Protein AF-A0A1I7LEY5-F1 (afdb_monomer)

Solvent-accessible surface area (backbone atoms only — not comparable to full-atom values): 3287 Å² total; per-residue (Å²): 132,45,40,29,34,33,28,33,66,88,79,67,44,75,77,34,74,47,76,30,93,44,52,68,54,39,42,28,51,41,26,37,75,74,72,39,94,33,48,81,78,46,55,67,73,56,50,74,34,46,47,53,42,77,56,85,130

Mean predicted aligned error: 3.64 Å

Secondary structure (DSSP, 8-state):
-EEEEEEETTT--EEEEEEESSHHHHHHHHHHHTT-SSGGGS-HHHHHTEEEEEE--

Foldseek 3Di:
DWKKWKAFQVVRDGQDIDDDPDFLRRQQVSCVVVVHNGNVPDDPVRSVRIGIDTDDD

pLDDT: mean 89.75, std 5.28, range [64.12, 94.69]

Radius of gyration: 10.4 Å; Cα contacts (8 Å, |Δi|>4): 101; chains: 1; bounding box: 23×26×26 Å

Structure (mmCIF, N/CA/C/O backbone):
data_AF-A0A1I7LEY5-F1
#
_entry.id   AF-A0A1I7LEY5-F1
#
loop_
_atom_site.group_PDB
_atom_site.id
_atom_site.type_symbol
_atom_site.label_atom_id
_atom_site.label_alt_id
_atom_site.label_comp_id
_atom_site.label_asym_id
_atom_site.label_entity_id
_atom_site.label_seq_id
_atom_site.pdbx_PDB_ins_code
_atom_site.Cartn_x
_atom_site.Cartn_y
_atom_site.Cartn_z
_atom_site.occupancy
_atom_site.B_iso_or_equiv
_atom_site.auth_seq_id
_atom_site.auth_comp_id
_atom_site.auth_asym_id
_atom_site.auth_atom_id
_atom_site.pdbx_PDB_model_num
ATOM 1 N N . MET A 1 1 ? 8.670 -5.153 -15.259 1.00 66.31 1 MET A N 1
ATOM 2 C CA . MET A 1 1 ? 7.401 -5.004 -14.518 1.00 66.31 1 MET A CA 1
ATOM 3 C C . MET A 1 1 ? 7.592 -5.639 -13.159 1.00 66.31 1 MET A C 1
ATOM 5 O O . MET A 1 1 ? 7.758 -6.851 -13.087 1.00 66.31 1 MET A O 1
ATOM 9 N N . THR A 1 2 ? 7.658 -4.813 -12.120 1.00 85.69 2 THR A N 1
ATOM 10 C CA . THR A 1 2 ? 7.920 -5.247 -10.744 1.00 85.69 2 THR A CA 1
ATOM 11 C C . THR A 1 2 ? 6.592 -5.338 -10.007 1.00 85.69 2 THR A C 1
ATOM 13 O O . THR A 1 2 ? 5.699 -4.518 -10.229 1.00 85.69 2 THR A O 1
ATOM 16 N N . ILE A 1 3 ? 6.428 -6.358 -9.170 1.00 91.88 3 ILE A N 1
ATOM 17 C CA . ILE A 1 3 ? 5.275 -6.431 -8.274 1.00 91.88 3 ILE A CA 1
ATOM 18 C C . ILE A 1 3 ? 5.568 -5.510 -7.095 1.00 91.88 3 ILE A C 1
ATOM 20 O O . ILE A 1 3 ? 6.640 -5.582 -6.505 1.00 91.88 3 ILE A O 1
ATOM 24 N N . PHE A 1 4 ? 4.621 -4.653 -6.754 1.00 94.69 4 PHE A N 1
ATOM 25 C CA . PHE A 1 4 ? 4.656 -3.825 -5.563 1.00 94.69 4 PHE A CA 1
ATOM 26 C C . PHE A 1 4 ? 3.557 -4.270 -4.610 1.00 94.69 4 PHE A C 1
ATOM 28 O O . PHE A 1 4 ? 2.449 -4.611 -5.026 1.00 94.69 4 PHE A O 1
ATOM 35 N N . GLN A 1 5 ? 3.868 -4.230 -3.323 1.00 94.19 5 GLN A N 1
ATOM 36 C CA . GLN A 1 5 ? 2.888 -4.323 -2.254 1.00 94.19 5 GLN A CA 1
ATOM 37 C C . GLN A 1 5 ? 2.794 -2.967 -1.564 1.00 94.19 5 GLN A C 1
ATOM 39 O O . GLN A 1 5 ? 3.807 -2.395 -1.167 1.00 94.19 5 GLN A O 1
ATOM 44 N N . VAL A 1 6 ? 1.579 -2.448 -1.424 1.00 93.38 6 VAL A N 1
ATOM 45 C CA . VAL A 1 6 ? 1.303 -1.299 -0.566 1.00 93.38 6 VAL A CA 1
ATOM 46 C C . VAL A 1 6 ? 0.831 -1.832 0.768 1.00 93.38 6 VAL A C 1
ATOM 48 O O . VAL A 1 6 ? -0.141 -2.587 0.850 1.00 93.38 6 VAL A O 1
ATOM 51 N N . ARG A 1 7 ? 1.531 -1.430 1.819 1.00 93.94 7 ARG A N 1
ATOM 52 C CA . ARG A 1 7 ? 1.262 -1.844 3.190 1.00 93.94 7 ARG A CA 1
ATOM 53 C C . ARG A 1 7 ? 0.984 -0.649 4.076 1.00 93.94 7 ARG A C 1
ATOM 55 O O . ARG A 1 7 ? 1.482 0.449 3.836 1.00 93.94 7 ARG A O 1
ATOM 62 N N . GLN A 1 8 ? 0.246 -0.917 5.138 1.00 92.50 8 GLN A N 1
ATOM 63 C CA . GLN A 1 8 ? 0.121 -0.030 6.275 1.00 92.50 8 GLN A CA 1
ATOM 64 C C . GLN A 1 8 ? 1.225 -0.351 7.289 1.00 92.50 8 GLN A C 1
ATOM 66 O O . GLN A 1 8 ? 1.372 -1.498 7.713 1.00 92.50 8 GLN A O 1
ATOM 71 N N . ASN A 1 9 ? 2.016 0.638 7.691 1.00 90.12 9 ASN A N 1
ATOM 72 C CA . ASN A 1 9 ? 3.156 0.453 8.585 1.00 90.12 9 ASN A CA 1
ATOM 73 C C . ASN A 1 9 ? 2.710 0.134 10.015 1.00 90.12 9 ASN A C 1
ATOM 75 O O . ASN A 1 9 ? 3.247 -0.794 10.625 1.00 90.12 9 ASN A O 1
ATOM 79 N N . SER A 1 10 ? 1.680 0.825 10.508 1.00 89.44 10 SER A N 1
ATOM 80 C CA . SER A 1 10 ? 1.145 0.641 11.861 1.00 89.44 10 SER A CA 1
ATOM 81 C C . SER A 1 10 ? 0.583 -0.760 12.111 1.00 89.44 10 SER A C 1
ATOM 83 O O . SER A 1 10 ? 0.836 -1.354 13.156 1.00 89.44 10 SER A O 1
ATOM 85 N N . THR A 1 11 ? -0.168 -1.317 11.158 1.00 88.81 11 THR A N 1
ATOM 86 C CA . THR A 1 11 ? -0.843 -2.621 11.318 1.00 88.81 11 THR A CA 1
ATOM 87 C C . THR A 1 11 ? -0.125 -3.763 10.605 1.00 88.81 11 THR A C 1
ATOM 89 O O . THR A 1 11 ? -0.458 -4.927 10.814 1.00 88.81 11 THR A O 1
ATOM 92 N N . ARG A 1 12 ? 0.857 -3.445 9.750 1.00 87.31 12 ARG A N 1
ATOM 93 C CA . ARG A 1 12 ? 1.477 -4.367 8.783 1.00 87.31 12 ARG A CA 1
ATOM 94 C C . ARG A 1 12 ? 0.478 -5.021 7.823 1.00 87.31 12 ARG A C 1
ATOM 96 O O . ARG A 1 12 ? 0.818 -6.018 7.190 1.00 87.31 12 ARG A O 1
ATOM 103 N N . ALA A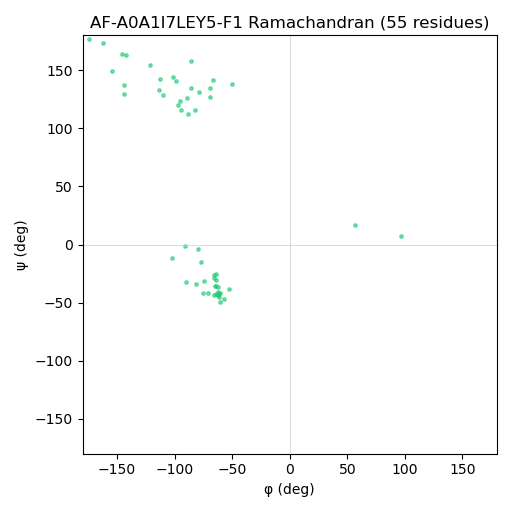 1 13 ? -0.731 -4.474 7.698 1.00 90.88 13 ALA A N 1
ATOM 104 C CA . ALA A 1 13 ? -1.716 -4.962 6.748 1.00 90.88 13 ALA A CA 1
ATOM 105 C C . ALA A 1 13 ? -1.269 -4.646 5.318 1.00 90.88 13 ALA A C 1
ATOM 107 O O . ALA A 1 13 ? -0.844 -3.527 5.025 1.00 90.88 13 ALA A O 1
ATOM 108 N N . VAL A 1 14 ? -1.390 -5.623 4.422 1.00 91.94 14 VAL A N 1
ATOM 109 C CA . VAL A 1 14 ? -1.224 -5.400 2.984 1.00 91.94 14 VAL A CA 1
ATOM 110 C C . VAL A 1 14 ? -2.542 -4.849 2.455 1.00 91.94 14 VAL A C 1
ATOM 112 O O . VAL A 1 14 ? -3.570 -5.518 2.527 1.00 91.94 14 VAL A O 1
ATOM 115 N N . LEU A 1 15 ? -2.514 -3.613 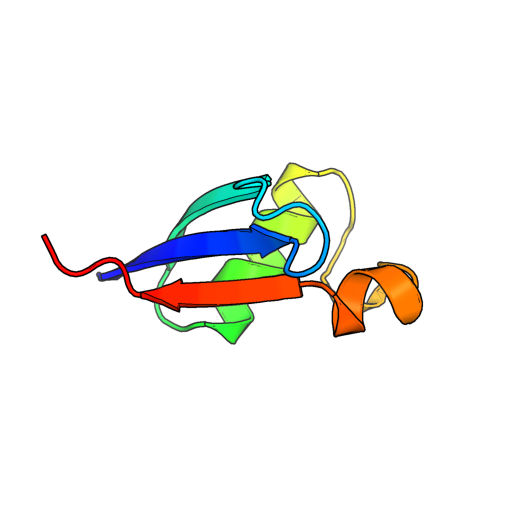1.968 1.00 90.62 15 LEU A N 1
ATOM 116 C CA . LEU A 1 15 ? -3.693 -2.903 1.471 1.00 90.62 15 LEU A CA 1
ATOM 117 C C . LEU A 1 15 ? -3.905 -3.145 -0.021 1.00 90.62 15 LEU A C 1
ATOM 119 O O . LEU A 1 15 ? -5.036 -3.182 -0.495 1.00 90.62 15 LEU A O 1
ATOM 123 N N . TRP A 1 16 ? -2.813 -3.315 -0.762 1.00 93.62 16 TRP A N 1
ATOM 124 C CA . TRP A 1 16 ? -2.857 -3.566 -2.193 1.00 93.62 16 TRP A CA 1
ATOM 125 C C . TRP A 1 16 ? -1.610 -4.327 -2.638 1.00 93.62 16 TRP A C 1
ATOM 127 O O . TRP A 1 16 ? -0.533 -4.181 -2.062 1.00 93.62 16 TRP A O 1
ATOM 137 N N . THR A 1 17 ? -1.734 -5.158 -3.668 1.00 93.88 17 THR A N 1
ATOM 138 C CA . THR A 1 17 ? -0.593 -5.813 -4.316 1.00 93.88 17 THR A CA 1
ATOM 139 C C . THR A 1 17 ? -0.861 -5.903 -5.805 1.00 93.88 17 THR A C 1
ATOM 141 O O . THR A 1 17 ? -1.919 -6.372 -6.221 1.00 93.88 17 THR A O 1
ATOM 144 N N . GLY A 1 18 ? 0.096 -5.468 -6.614 1.00 91.94 18 GLY A N 1
ATOM 145 C CA . GLY A 1 18 ? -0.055 -5.462 -8.060 1.00 91.94 18 GLY A CA 1
ATOM 146 C C . GLY A 1 18 ? 1.217 -5.043 -8.773 1.00 91.94 18 GLY A C 1
ATOM 147 O O . GLY A 1 18 ? 2.231 -4.734 -8.153 1.00 91.94 18 GLY A O 1
ATOM 148 N N . GLN A 1 19 ? 1.185 -5.069 -10.099 1.00 92.00 19 GLN A N 1
ATOM 149 C CA . GLN A 1 19 ? 2.319 -4.636 -10.906 1.00 92.00 19 GLN A CA 1
ATOM 150 C C . GLN A 1 19 ? 2.274 -3.125 -11.119 1.00 92.00 19 GLN A C 1
ATOM 152 O O . GLN A 1 19 ? 1.228 -2.574 -11.456 1.00 92.00 19 GLN A O 1
ATOM 157 N N . ALA A 1 20 ? 3.422 -2.475 -10.952 1.00 91.31 20 ALA A N 1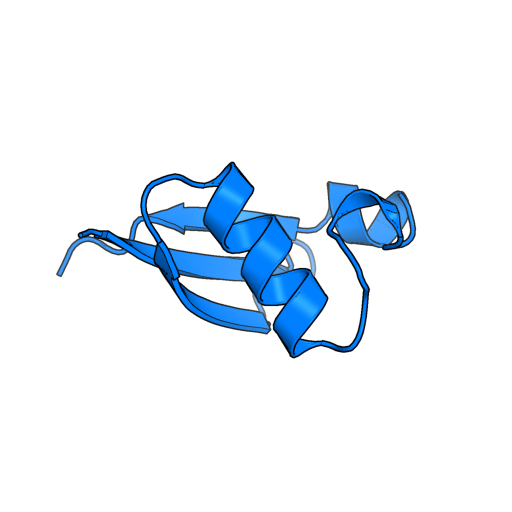
ATOM 158 C CA . ALA A 1 20 ? 3.607 -1.066 -11.270 1.00 91.31 20 ALA A CA 1
ATOM 159 C C . ALA A 1 20 ? 5.029 -0.822 -11.792 1.00 91.31 20 ALA A C 1
ATOM 161 O O . ALA A 1 20 ? 5.920 -1.665 -11.647 1.00 91.31 20 ALA A O 1
ATOM 162 N N . ASP A 1 21 ? 5.235 0.333 -12.416 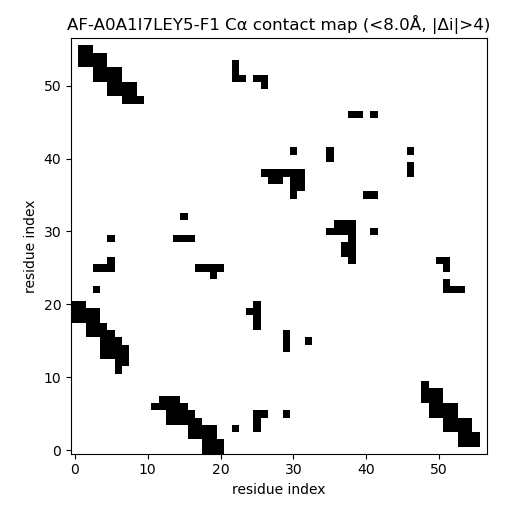1.00 89.69 21 ASP A N 1
ATOM 163 C CA . ASP A 1 21 ? 6.549 0.754 -12.905 1.00 89.69 21 ASP A CA 1
ATOM 164 C C . ASP A 1 21 ? 7.413 1.355 -11.789 1.00 89.69 21 ASP A C 1
ATOM 166 O O . ASP A 1 21 ? 8.628 1.164 -11.769 1.00 89.69 21 ASP A O 1
ATOM 170 N N . THR A 1 22 ? 6.788 2.047 -10.831 1.00 91.38 22 THR A N 1
ATOM 171 C CA . THR A 1 22 ? 7.453 2.726 -9.710 1.00 91.38 22 THR A CA 1
ATOM 172 C C . THR A 1 22 ? 6.640 2.610 -8.420 1.00 91.38 22 THR A C 1
ATOM 174 O O . THR A 1 22 ? 5.442 2.324 -8.447 1.00 91.38 22 THR A O 1
ATOM 177 N N . ALA A 1 23 ? 7.293 2.867 -7.281 1.00 90.62 23 ALA A N 1
ATOM 178 C CA . ALA A 1 23 ? 6.650 2.878 -5.968 1.00 90.62 23 ALA A CA 1
ATOM 179 C C . ALA A 1 23 ? 5.548 3.951 -5.863 1.00 90.62 23 ALA A C 1
ATOM 181 O O . ALA A 1 23 ? 4.457 3.647 -5.392 1.00 90.62 23 ALA A O 1
ATOM 182 N N . ASP A 1 24 ? 5.788 5.164 -6.374 1.00 91.94 24 ASP A N 1
ATOM 183 C CA . ASP A 1 24 ? 4.764 6.217 -6.466 1.00 91.94 24 ASP A CA 1
ATOM 184 C C . ASP A 1 24 ? 3.550 5.755 -7.270 1.00 91.94 24 ASP A C 1
ATOM 186 O O . ASP A 1 24 ? 2.414 5.872 -6.813 1.00 91.94 24 ASP A O 1
ATOM 190 N N . ARG A 1 25 ? 3.778 5.137 -8.437 1.00 92.25 25 ARG A N 1
ATOM 191 C CA . ARG A 1 25 ? 2.674 4.639 -9.258 1.00 92.25 25 ARG A CA 1
ATOM 192 C C . ARG A 1 25 ? 1.898 3.530 -8.550 1.00 92.25 25 ARG A C 1
ATOM 194 O O . ARG A 1 25 ? 0.680 3.468 -8.682 1.00 92.25 25 ARG A O 1
ATOM 201 N N . ALA A 1 26 ? 2.575 2.677 -7.782 1.00 93.25 26 ALA A N 1
ATOM 202 C CA . ALA A 1 26 ? 1.919 1.666 -6.959 1.00 93.25 26 ALA A CA 1
ATOM 203 C C . ALA A 1 26 ? 1.016 2.293 -5.883 1.00 93.25 26 ALA A C 1
ATOM 205 O O . ALA A 1 26 ? -0.094 1.807 -5.676 1.00 93.25 26 ALA A O 1
ATOM 206 N N . LEU A 1 27 ? 1.451 3.381 -5.235 1.00 92.38 27 LEU A N 1
ATOM 207 C CA . LEU A 1 27 ? 0.639 4.115 -4.257 1.00 92.38 27 LEU A CA 1
ATOM 208 C C . LEU A 1 27 ? -0.583 4.769 -4.904 1.00 92.38 27 LEU A C 1
ATOM 210 O O . LEU A 1 27 ? -1.685 4.660 -4.370 1.00 92.38 27 LEU A O 1
ATOM 214 N N . GLU A 1 28 ? -0.414 5.399 -6.068 1.00 93.19 28 GLU A N 1
ATOM 215 C CA . GLU A 1 28 ? -1.534 5.974 -6.814 1.00 93.19 28 GLU A CA 1
ATOM 216 C C . GLU A 1 28 ? -2.552 4.912 -7.215 1.00 93.19 28 GLU A C 1
ATOM 218 O O . GLU A 1 28 ? -3.740 5.069 -6.952 1.00 93.19 28 GLU A O 1
ATOM 223 N N . VAL A 1 29 ? -2.098 3.810 -7.814 1.00 92.88 29 V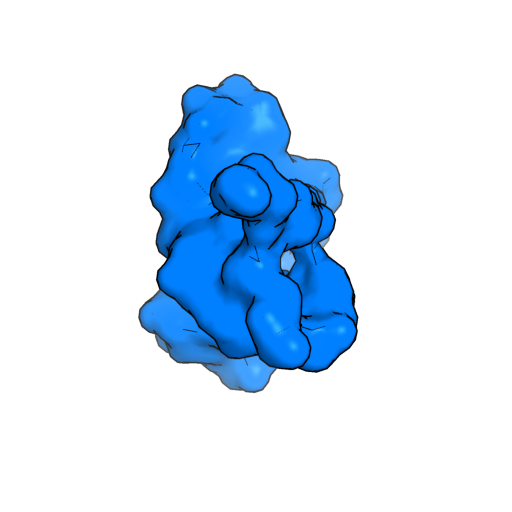AL A N 1
ATOM 224 C CA . VAL A 1 29 ? -2.989 2.730 -8.251 1.00 92.88 29 VAL A CA 1
ATOM 225 C C . VAL A 1 29 ? -3.670 2.068 -7.053 1.00 92.88 29 VAL A C 1
ATOM 227 O O . VAL A 1 29 ? -4.845 1.718 -7.144 1.00 92.88 29 VAL A O 1
ATOM 230 N N . ALA A 1 30 ? -2.982 1.939 -5.917 1.00 92.38 30 ALA A N 1
ATOM 231 C CA . ALA A 1 30 ? -3.590 1.458 -4.681 1.0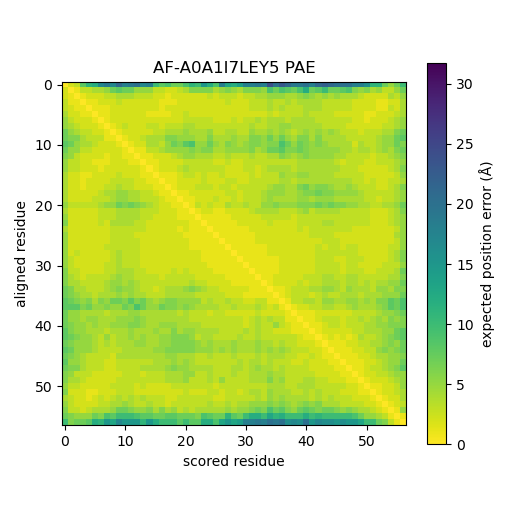0 92.38 30 ALA A CA 1
ATOM 232 C C . ALA A 1 30 ? -4.676 2.412 -4.161 1.00 92.38 30 ALA A C 1
ATOM 234 O O . ALA A 1 30 ? -5.752 1.955 -3.777 1.00 92.38 30 ALA A O 1
ATOM 235 N N . ALA A 1 31 ? -4.436 3.726 -4.195 1.00 92.25 31 ALA A N 1
ATOM 236 C CA . AL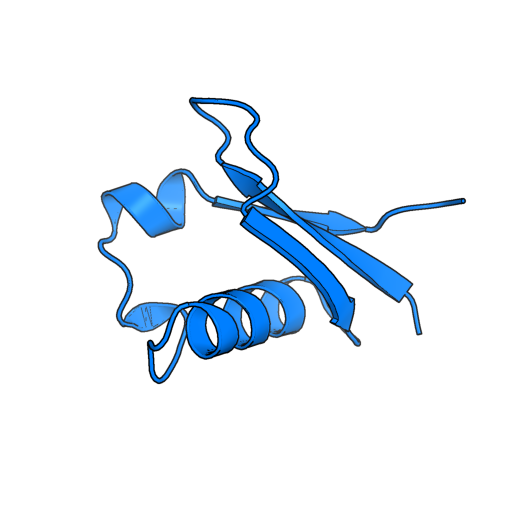A A 1 31 ? -5.443 4.726 -3.844 1.00 9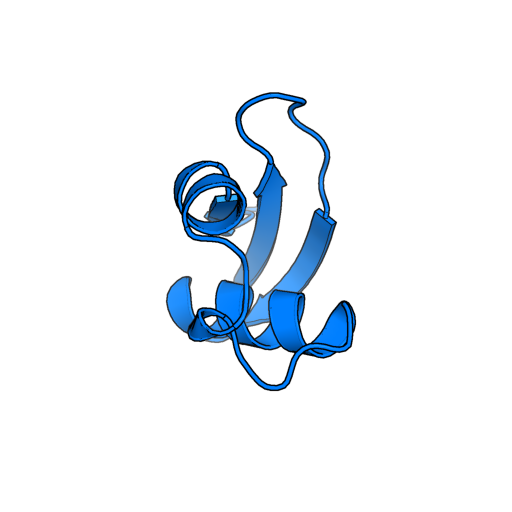2.25 31 ALA A CA 1
ATOM 237 C C . ALA A 1 31 ? -6.649 4.660 -4.797 1.00 92.25 31 ALA A C 1
ATOM 239 O O . ALA A 1 31 ? -7.794 4.634 -4.344 1.00 92.25 31 ALA A O 1
ATOM 240 N N . GLN A 1 32 ? -6.393 4.519 -6.101 1.00 92.19 32 GLN A N 1
ATOM 241 C CA . GLN A 1 32 ? -7.425 4.325 -7.122 1.00 92.19 32 GLN A CA 1
ATOM 242 C C . GLN A 1 32 ? -8.245 3.053 -6.904 1.00 92.19 32 GLN A C 1
ATOM 244 O O . GLN A 1 32 ? -9.472 3.082 -6.995 1.00 92.19 32 GLN A O 1
ATOM 249 N N . ALA A 1 33 ? -7.598 1.947 -6.539 1.00 89.56 33 ALA A N 1
ATOM 250 C CA . ALA A 1 33 ? -8.269 0.693 -6.212 1.00 89.56 33 ALA A CA 1
ATOM 251 C C . ALA A 1 33 ? -9.133 0.791 -4.942 1.00 89.56 33 ALA A C 1
ATOM 253 O O . ALA A 1 33 ? -10.145 0.101 -4.838 1.00 89.56 33 ALA A O 1
ATOM 254 N N . ALA A 1 34 ? -8.763 1.661 -3.999 1.00 87.56 34 ALA A N 1
ATOM 255 C CA . ALA A 1 34 ? 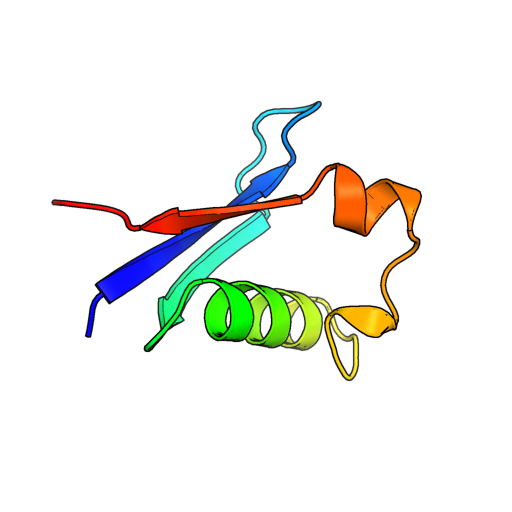-9.551 1.961 -2.805 1.00 87.56 34 ALA A CA 1
ATOM 256 C C . ALA A 1 34 ? -10.716 2.944 -3.062 1.00 87.56 34 ALA A C 1
ATOM 258 O O . ALA A 1 34 ? -11.509 3.190 -2.155 1.00 87.56 34 ALA A O 1
ATOM 259 N N . GLY A 1 35 ? -10.847 3.474 -4.284 1.00 89.62 35 GLY A N 1
ATOM 260 C CA . GLY A 1 35 ? -11.926 4.381 -4.688 1.00 89.62 35 GLY A CA 1
ATOM 261 C C . GLY A 1 35 ? -11.582 5.870 -4.625 1.00 89.62 35 GLY A C 1
ATOM 262 O O . GLY A 1 35 ? -12.471 6.695 -4.827 1.00 89.62 35 GLY A O 1
ATOM 263 N N . TYR A 1 36 ? -10.321 6.222 -4.370 1.00 90.56 36 TYR A N 1
ATOM 264 C CA . TYR A 1 36 ? -9.832 7.599 -4.468 1.00 90.56 36 TYR A CA 1
ATOM 265 C C . TYR A 1 36 ? -9.415 7.920 -5.908 1.00 90.56 36 TYR A C 1
ATOM 267 O O . TYR A 1 36 ? -9.114 7.034 -6.697 1.00 90.56 36 TYR A O 1
ATOM 275 N N . HIS A 1 37 ? -9.370 9.185 -6.294 1.00 89.00 37 HIS A N 1
ATOM 276 C CA . HIS A 1 37 ? -8.859 9.597 -7.599 1.00 89.00 37 HIS A CA 1
ATOM 277 C C . HIS A 1 37 ? -7.326 9.514 -7.660 1.00 89.00 37 HIS A C 1
ATOM 279 O O . HIS A 1 37 ? -6.765 9.217 -8.717 1.00 89.00 37 HIS A O 1
ATOM 285 N N . GLY A 1 38 ? -6.648 9.732 -6.530 1.00 88.75 38 GLY A N 1
ATOM 286 C CA . GLY A 1 38 ? -5.191 9.671 -6.436 1.00 88.75 38 GLY A CA 1
ATOM 287 C C . GLY A 1 38 ? -4.683 9.537 -5.005 1.00 88.75 38 GLY A C 1
ATOM 288 O O . GLY A 1 38 ? -5.445 9.618 -4.041 1.00 88.75 38 GLY A O 1
ATOM 289 N N . PHE A 1 39 ? -3.369 9.333 -4.865 1.00 88.12 39 PHE A N 1
ATOM 290 C CA . PHE A 1 39 ? -2.758 9.156 -3.547 1.00 88.12 39 PHE A CA 1
ATOM 291 C C . PHE A 1 39 ? -2.892 10.408 -2.675 1.00 88.12 39 PHE A C 1
ATOM 293 O O . PHE A 1 39 ? -3.010 10.284 -1.466 1.00 88.12 39 PHE A O 1
ATOM 300 N N . GLU A 1 40 ? -2.926 11.604 -3.264 1.00 89.50 40 GLU A N 1
ATOM 301 C CA . GLU A 1 40 ? -3.045 12.883 -2.550 1.00 89.50 40 GLU A CA 1
ATOM 302 C C . GLU A 1 40 ? -4.363 13.082 -1.787 1.00 89.50 40 GLU A C 1
ATOM 304 O O . GLU A 1 40 ? -4.375 13.817 -0.802 1.00 89.50 40 GLU A O 1
ATOM 309 N N . GLU A 1 41 ? -5.446 12.414 -2.198 1.00 91.00 41 GLU A N 1
ATOM 310 C CA . GLU A 1 41 ? -6.757 12.527 -1.544 1.00 91.00 41 GLU A CA 1
ATOM 311 C C . GLU A 1 41 ? -6.843 11.743 -0.233 1.00 91.00 41 GLU A C 1
ATOM 313 O O . GLU A 1 41 ? -7.752 11.955 0.574 1.00 91.00 41 GLU A O 1
ATOM 318 N N . LEU A 1 42 ? -5.897 10.832 -0.001 1.00 87.69 42 LEU A N 1
ATOM 319 C CA . LEU A 1 42 ? -5.812 10.124 1.264 1.00 87.69 42 LEU A CA 1
ATOM 320 C C . LEU A 1 42 ? -5.449 11.108 2.391 1.00 87.69 42 LEU A C 1
ATOM 322 O O . LEU A 1 42 ? -4.588 11.980 2.216 1.00 87.69 42 LEU A O 1
ATOM 326 N N . PRO A 1 43 ? -6.035 10.936 3.591 1.00 89.19 43 PRO A N 1
ATOM 327 C CA . PRO A 1 43 ? -5.640 11.700 4.767 1.00 89.19 43 PRO A CA 1
ATOM 328 C C . PRO A 1 43 ? -4.123 11.649 4.962 1.00 89.19 43 PRO A C 1
ATOM 330 O O . PRO A 1 43 ? -3.520 10.587 4.818 1.00 89.19 43 PRO A O 1
ATOM 333 N N . GLU A 1 44 ? -3.495 12.771 5.318 1.00 89.06 44 GLU A N 1
ATOM 334 C CA . GLU A 1 44 ? -2.040 12.831 5.535 1.00 89.06 44 GLU A CA 1
ATOM 335 C C . GLU A 1 44 ? -1.552 11.757 6.516 1.00 89.06 44 GLU A C 1
ATOM 337 O O . GLU A 1 44 ? -0.534 11.116 6.275 1.00 89.06 44 GLU A O 1
ATOM 342 N N . THR A 1 45 ? -2.331 11.485 7.563 1.00 87.25 45 THR A N 1
ATOM 343 C CA . THR A 1 45 ? -2.052 10.424 8.535 1.00 87.25 45 THR A CA 1
ATOM 344 C C . THR A 1 45 ? -2.047 9.027 7.916 1.00 87.25 45 THR A C 1
ATOM 346 O O . THR A 1 45 ? -1.222 8.205 8.299 1.00 87.25 45 THR A O 1
ATOM 349 N N . ALA A 1 46 ? -2.922 8.754 6.945 1.00 86.38 46 ALA A N 1
ATOM 350 C CA . ALA A 1 46 ? -2.944 7.488 6.218 1.00 86.38 46 ALA A CA 1
ATOM 351 C C . ALA A 1 46 ? -1.794 7.409 5.206 1.00 86.38 46 ALA A C 1
ATOM 353 O O . ALA A 1 46 ? -1.122 6.386 5.131 1.00 86.38 46 ALA A O 1
ATOM 354 N N . ARG A 1 47 ? -1.516 8.502 4.481 1.00 88.81 47 ARG A N 1
ATOM 355 C CA . ARG A 1 47 ? -0.404 8.579 3.518 1.00 88.81 47 ARG A CA 1
ATOM 356 C C . ARG A 1 47 ? 0.949 8.369 4.188 1.00 88.81 47 ARG A C 1
ATOM 358 O O . ARG A 1 47 ? 1.758 7.602 3.682 1.00 88.81 47 ARG A O 1
ATOM 365 N N . ALA A 1 48 ? 1.174 9.012 5.333 1.00 89.88 48 ALA A N 1
ATOM 366 C CA . ALA A 1 48 ? 2.403 8.869 6.113 1.00 89.88 48 ALA A CA 1
ATOM 367 C C . ALA A 1 48 ? 2.583 7.453 6.688 1.00 89.88 48 ALA A C 1
ATOM 369 O O . ALA A 1 48 ? 3.706 7.010 6.919 1.00 89.88 48 ALA A O 1
ATOM 370 N N . ASP A 1 49 ? 1.479 6.737 6.908 1.00 91.38 49 ASP A N 1
ATOM 371 C CA . ASP A 1 49 ? 1.466 5.362 7.410 1.00 91.38 49 ASP A CA 1
ATOM 372 C C . ASP A 1 49 ? 1.489 4.310 6.284 1.00 91.38 49 ASP A C 1
ATOM 374 O O . ASP A 1 49 ? 1.520 3.112 6.556 1.00 91.38 49 ASP A O 1
ATOM 378 N N . MET A 1 50 ? 1.493 4.726 5.016 1.00 90.88 50 MET A N 1
ATOM 379 C CA . MET A 1 50 ? 1.537 3.838 3.856 1.00 90.88 50 MET A CA 1
ATOM 380 C C . MET A 1 50 ? 2.940 3.766 3.256 1.00 90.88 50 MET A C 1
ATOM 382 O O . MET A 1 50 ? 3.685 4.742 3.202 1.00 90.88 50 MET A O 1
ATOM 386 N N . THR A 1 51 ? 3.321 2.591 2.764 1.00 92.31 51 THR A N 1
ATOM 387 C CA . THR A 1 51 ? 4.579 2.408 2.030 1.00 92.31 51 THR A CA 1
ATOM 388 C C . THR A 1 51 ? 4.388 1.391 0.917 1.00 92.31 51 THR A C 1
ATOM 390 O O . THR A 1 51 ? 3.737 0.365 1.115 1.00 92.31 51 THR A O 1
ATOM 393 N N . ALA A 1 52 ? 4.949 1.684 -0.256 1.00 93.00 52 ALA A N 1
ATOM 394 C CA . ALA A 1 52 ? 5.027 0.750 -1.369 1.00 93.00 52 ALA A CA 1
ATOM 395 C C . ALA A 1 52 ? 6.400 0.075 -1.379 1.00 93.00 52 ALA A C 1
ATOM 397 O O . ALA A 1 52 ? 7.426 0.739 -1.514 1.00 93.00 52 ALA A O 1
ATOM 398 N N . GLU A 1 53 ? 6.417 -1.248 -1.261 1.00 91.75 53 GLU A N 1
ATOM 399 C CA . GLU A 1 53 ? 7.633 -2.057 -1.297 1.00 91.75 53 GLU A CA 1
ATOM 400 C C . GLU A 1 53 ? 7.628 -2.941 -2.546 1.00 91.75 53 GLU A C 1
ATOM 402 O O . GLU A 1 53 ? 6.629 -3.595 -2.854 1.00 91.75 53 GLU A O 1
ATOM 407 N N . ALA A 1 54 ? 8.747 -2.973 -3.272 1.00 91.19 54 ALA A N 1
ATOM 408 C CA . ALA A 1 54 ? 8.927 -3.914 -4.370 1.00 91.19 54 ALA A CA 1
ATOM 409 C C . ALA A 1 54 ? 9.047 -5.341 -3.815 1.00 91.19 54 ALA A C 1
ATOM 411 O O . ALA A 1 54 ? 9.871 -5.621 -2.944 1.00 91.19 54 ALA A O 1
ATOM 412 N N . VAL A 1 55 ? 8.228 -6.246 -4.339 1.00 89.50 55 VAL A N 1
ATOM 413 C CA . VAL A 1 55 ? 8.250 -7.669 -4.016 1.00 89.50 55 VAL A CA 1
ATOM 414 C C . VAL A 1 55 ? 9.227 -8.348 -4.965 1.00 89.50 55 VAL A C 1
ATOM 416 O O . VAL A 1 55 ? 8.995 -8.417 -6.174 1.00 89.50 55 VAL A O 1
ATOM 419 N N . ILE A 1 56 ? 10.331 -8.836 -4.407 1.00 80.56 56 ILE A N 1
ATOM 420 C CA . ILE A 1 56 ? 11.288 -9.685 -5.114 1.00 80.56 56 ILE A CA 1
ATOM 421 C C . ILE A 1 56 ? 10.894 -11.129 -4.800 1.00 80.56 56 ILE A C 1
ATOM 423 O O . ILE A 1 56 ? 10.905 -11.524 -3.634 1.00 80.56 56 ILE A O 1
ATOM 427 N N . VAL A 1 57 ? 10.481 -11.867 -5.831 1.00 64.12 57 VAL A N 1
ATOM 428 C CA . VAL A 1 57 ? 10.172 -13.307 -5.774 1.00 64.12 57 VAL A CA 1
ATOM 429 C C . VAL A 1 57 ? 11.383 -14.147 -6.136 1.00 64.12 57 VAL A C 1
ATOM 431 O O . VAL A 1 57 ? 12.151 -13.711 -7.024 1.00 64.12 57 VAL A O 1
#

Sequence (57 aa):
MTIFQVRQNSTRAVLWTGQADTADRALEVAAQAAGYHGFEELPETARADMTAEAVIV

Nearest PDB structures (foldseek):
  6onb-assembly2_C  TM=6.995E-01  e=6.052E+00  Caenorhabditis elegans